Protein AF-A0A7S2Z4Q7-F1 (afdb_monomer_lite)

Structure (mmCIF, N/CA/C/O backbone):
data_AF-A0A7S2Z4Q7-F1
#
_entry.id   AF-A0A7S2Z4Q7-F1
#
loop_
_atom_site.group_PDB
_atom_site.id
_atom_site.type_symbol
_atom_site.label_atom_id
_atom_site.label_alt_id
_atom_site.label_comp_id
_atom_site.label_asym_id
_atom_site.label_entity_id
_atom_site.label_seq_id
_atom_site.pdbx_PDB_ins_code
_atom_site.Cartn_x
_atom_site.Cartn_y
_atom_site.Cartn_z
_atom_site.occupancy
_atom_site.B_iso_or_equiv
_atom_site.auth_seq_id
_atom_site.auth_comp_id
_atom_site.auth_asym_id
_atom_site.auth_atom_id
_atom_site.pdbx_PDB_model_num
ATOM 1 N N . ASP A 1 1 ? 2.735 -2.545 -22.492 1.00 85.75 1 ASP A N 1
ATOM 2 C CA . ASP A 1 1 ? 3.373 -1.584 -21.566 1.00 85.75 1 ASP A CA 1
ATOM 3 C C . ASP A 1 1 ? 3.166 -0.114 -21.914 1.00 85.75 1 ASP A C 1
ATOM 5 O O . ASP A 1 1 ? 2.698 0.601 -21.043 1.00 85.75 1 ASP A O 1
ATOM 9 N N . THR A 1 2 ? 3.401 0.361 -23.144 1.00 94.44 2 THR A N 1
ATOM 10 C CA . THR A 1 2 ? 3.352 1.806 -23.487 1.00 94.44 2 THR A CA 1
ATOM 11 C C . THR A 1 2 ? 2.112 2.570 -22.999 1.00 94.44 2 THR A C 1
ATOM 13 O O . THR A 1 2 ? 2.261 3.595 -22.342 1.00 94.44 2 THR A O 1
ATOM 16 N N . VAL A 1 3 ? 0.895 2.076 -23.265 1.00 95.62 3 VAL A N 1
ATOM 17 C CA . VAL A 1 3 ? -0.347 2.737 -22.806 1.00 95.62 3 VAL A CA 1
ATOM 18 C C . VAL A 1 3 ? -0.408 2.807 -21.277 1.00 95.62 3 VAL A C 1
ATOM 20 O O . VAL A 1 3 ? -0.727 3.850 -20.715 1.00 95.62 3 VAL A O 1
ATOM 23 N N . GLY A 1 4 ? -0.057 1.711 -20.598 1.00 92.81 4 GLY A N 1
ATOM 24 C CA . GLY A 1 4 ? -0.042 1.646 -19.139 1.00 92.81 4 GLY A CA 1
ATOM 25 C C . GLY A 1 4 ? 0.972 2.613 -18.537 1.00 92.81 4 GLY A C 1
ATOM 26 O O . GLY A 1 4 ? 0.608 3.363 -17.636 1.00 92.81 4 GLY A O 1
ATOM 27 N N . PHE A 1 5 ? 2.194 2.627 -19.075 1.00 95.25 5 PHE A N 1
ATOM 28 C CA . PHE A 1 5 ? 3.264 3.529 -18.657 1.00 95.25 5 PHE A CA 1
ATOM 29 C C . PHE A 1 5 ? 2.833 4.989 -18.782 1.00 95.25 5 PHE A C 1
ATOM 31 O O . PHE A 1 5 ? 2.834 5.706 -17.789 1.00 95.25 5 PHE A O 1
ATOM 38 N N . VAL A 1 6 ? 2.368 5.409 -19.964 1.00 96.62 6 VAL A N 1
ATOM 39 C CA . VAL A 1 6 ? 1.953 6.799 -20.205 1.00 96.62 6 VAL A CA 1
ATOM 40 C C . VAL A 1 6 ? 0.827 7.218 -19.259 1.00 96.62 6 VAL A C 1
ATOM 42 O O . VAL A 1 6 ? 0.953 8.232 -18.578 1.00 96.62 6 VAL A O 1
ATOM 45 N N . LEU A 1 7 ? -0.256 6.440 -19.171 1.00 96.38 7 LEU A N 1
ATOM 46 C CA . LEU A 1 7 ? -1.417 6.823 -18.363 1.00 96.38 7 LEU A CA 1
ATOM 47 C C . LEU A 1 7 ? -1.099 6.878 -16.862 1.00 96.38 7 LEU A C 1
ATOM 49 O O . LEU A 1 7 ? -1.497 7.825 -16.191 1.00 96.38 7 LEU A O 1
ATOM 53 N N . HIS A 1 8 ? -0.362 5.900 -16.331 1.00 94.19 8 HIS A N 1
ATOM 54 C CA . HIS A 1 8 ? -0.035 5.862 -14.902 1.00 94.19 8 HIS A CA 1
ATOM 55 C C . HIS A 1 8 ? 1.018 6.906 -14.528 1.00 94.19 8 HIS A C 1
ATOM 57 O O . HIS A 1 8 ? 0.895 7.546 -13.485 1.00 94.19 8 HIS A O 1
ATOM 63 N N . SER A 1 9 ? 2.017 7.138 -15.383 1.00 93.75 9 SER A N 1
ATOM 64 C CA . SER A 1 9 ? 3.010 8.186 -15.143 1.00 93.75 9 SER A CA 1
ATOM 65 C C . SER A 1 9 ? 2.392 9.586 -15.161 1.00 93.75 9 SER A C 1
ATOM 67 O O . SER A 1 9 ? 2.785 10.415 -14.345 1.00 93.75 9 SER A O 1
ATOM 69 N N . LEU A 1 10 ? 1.379 9.845 -16.001 1.00 95.81 10 LEU A N 1
ATOM 70 C CA . LEU A 1 10 ? 0.615 11.104 -15.964 1.00 95.81 10 LEU A CA 1
ATOM 71 C C . LEU A 1 10 ? -0.143 11.306 -14.642 1.00 95.81 10 LEU A C 1
ATOM 73 O O . LEU A 1 10 ? -0.341 12.441 -14.218 1.00 95.81 10 LEU A O 1
ATOM 77 N N . LEU A 1 11 ? -0.526 10.217 -13.973 1.00 94.19 11 LEU A N 1
ATOM 78 C CA . LEU A 1 11 ? -1.142 10.228 -12.642 1.00 94.19 11 LEU A CA 1
ATOM 79 C C . LEU A 1 11 ? -0.109 10.189 -11.502 1.00 94.19 11 LEU A C 1
ATOM 81 O O . LEU A 1 11 ? -0.484 10.003 -10.346 1.00 94.19 11 LEU A O 1
ATOM 85 N N . LEU A 1 12 ? 1.183 10.351 -11.814 1.00 92.12 12 LEU A N 1
ATOM 86 C CA . LEU A 1 12 ? 2.298 10.300 -10.861 1.00 92.12 12 LEU A CA 1
ATOM 87 C C . LEU A 1 12 ? 2.418 8.958 -10.116 1.00 92.12 12 LEU A C 1
ATOM 89 O O . LEU A 1 12 ? 2.975 8.884 -9.020 1.00 92.12 12 LEU A O 1
ATOM 93 N N . VAL A 1 13 ? 1.922 7.878 -10.718 1.00 95.31 13 VAL A N 1
ATOM 94 C CA . VAL A 1 13 ? 2.076 6.518 -10.198 1.00 95.31 13 VAL A CA 1
ATOM 95 C C . VAL A 1 13 ? 3.445 5.980 -10.635 1.00 95.31 13 VAL A C 1
ATOM 97 O O . VAL A 1 13 ? 3.761 6.040 -11.830 1.00 95.31 13 VAL A O 1
ATOM 100 N N . PRO A 1 14 ? 4.269 5.420 -9.725 1.00 94.88 14 PRO A N 1
ATOM 101 C CA . PRO A 1 14 ? 5.538 4.805 -10.102 1.00 94.88 14 PRO A CA 1
ATOM 102 C C . PRO A 1 14 ? 5.267 3.505 -10.872 1.00 94.88 14 PRO A C 1
ATOM 104 O O . PRO A 1 14 ? 5.101 2.435 -10.293 1.00 94.88 14 PRO A O 1
ATOM 107 N N . TYR A 1 15 ? 5.162 3.620 -12.199 1.00 94.12 15 TYR A N 1
ATOM 108 C CA . TYR A 1 15 ? 4.531 2.613 -13.054 1.00 94.12 15 TYR A CA 1
ATOM 109 C C . TYR A 1 15 ? 5.080 1.199 -12.866 1.00 94.12 15 TYR A C 1
ATOM 111 O O . TYR A 1 15 ? 4.298 0.277 -12.669 1.00 94.12 15 TYR A O 1
ATOM 119 N N . PHE A 1 16 ? 6.400 1.010 -12.911 1.00 93.25 16 PHE A N 1
ATOM 120 C CA . PHE A 1 16 ? 6.980 -0.333 -12.867 1.00 93.25 16 PHE A CA 1
ATOM 121 C C . PHE A 1 16 ? 6.799 -1.006 -11.502 1.00 93.25 16 PHE A C 1
ATOM 123 O O . PHE A 1 16 ? 6.443 -2.185 -11.441 1.00 93.25 16 PHE A O 1
ATOM 130 N N . SER A 1 17 ? 7.015 -0.279 -10.399 1.00 94.56 17 SER A N 1
ATOM 131 C CA . SER A 1 17 ? 6.823 -0.836 -9.053 1.00 94.56 17 SER A CA 1
ATOM 132 C C . SER A 1 17 ? 5.345 -1.074 -8.762 1.00 94.56 17 SER A C 1
ATOM 134 O O . SER A 1 17 ? 5.004 -2.141 -8.258 1.00 94.56 17 SER A O 1
ATOM 136 N N . TRP A 1 18 ? 4.464 -0.167 -9.194 1.00 95.31 18 TRP A N 1
ATOM 137 C CA . TRP A 1 18 ? 3.016 -0.375 -9.161 1.00 95.31 18 TRP A CA 1
ATOM 138 C C . TRP A 1 18 ? 2.582 -1.593 -9.979 1.00 95.31 18 TRP A C 1
ATOM 140 O O . TRP A 1 18 ? 1.843 -2.432 -9.484 1.00 95.31 18 TRP A O 1
ATOM 150 N N . GLN A 1 19 ? 3.067 -1.747 -11.213 1.00 94.81 19 GLN A N 1
ATOM 151 C CA . GLN A 1 19 ? 2.730 -2.884 -12.071 1.00 94.81 19 GLN A CA 1
ATOM 152 C C . GLN A 1 19 ? 3.068 -4.213 -11.384 1.00 94.81 19 GLN A C 1
ATOM 154 O O . GLN A 1 19 ? 2.266 -5.149 -11.407 1.00 94.81 19 GLN A O 1
ATOM 159 N N . ARG A 1 20 ? 4.243 -4.298 -10.747 1.00 94.56 20 ARG A N 1
ATOM 160 C CA . ARG A 1 20 ? 4.658 -5.482 -9.990 1.00 94.56 20 ARG A CA 1
ATOM 161 C C . ARG A 1 20 ? 3.764 -5.719 -8.779 1.00 94.56 20 ARG A C 1
ATOM 163 O O . ARG A 1 20 ? 3.268 -6.833 -8.617 1.00 94.56 20 ARG A O 1
ATOM 170 N N . SER A 1 21 ? 3.589 -4.717 -7.928 1.00 96.19 21 SER A N 1
ATOM 171 C CA . SER A 1 21 ? 2.872 -4.885 -6.666 1.00 96.19 21 SER A CA 1
ATOM 172 C C . SER A 1 21 ? 1.373 -5.120 -6.876 1.00 96.19 21 SER A C 1
ATOM 174 O O . SER A 1 21 ? 0.785 -5.987 -6.234 1.00 96.19 21 SER A O 1
ATOM 176 N N . HIS A 1 22 ? 0.782 -4.484 -7.885 1.00 95.88 22 HIS A N 1
ATOM 177 C CA . HIS A 1 22 ? -0.585 -4.731 -8.333 1.00 95.88 22 HIS A CA 1
ATOM 178 C C . HIS A 1 22 ? -0.778 -6.155 -8.884 1.00 95.88 22 HIS A C 1
ATOM 180 O O . HIS A 1 22 ? -1.768 -6.820 -8.573 1.00 95.88 22 HIS A O 1
ATOM 186 N N . ALA A 1 23 ? 0.191 -6.682 -9.644 1.00 95.62 23 ALA A N 1
ATOM 187 C CA . ALA A 1 23 ? 0.157 -8.081 -10.074 1.00 95.62 23 ALA A CA 1
ATOM 188 C C . ALA A 1 23 ? 0.220 -9.052 -8.879 1.00 95.62 23 ALA A C 1
ATOM 190 O O . ALA A 1 23 ? -0.488 -10.062 -8.865 1.00 95.62 23 ALA A O 1
ATOM 191 N N . VAL A 1 24 ? 1.020 -8.738 -7.851 1.00 96.25 24 VAL A N 1
ATOM 192 C CA . VAL A 1 24 ? 1.049 -9.513 -6.599 1.00 96.25 24 VAL A CA 1
ATOM 193 C C . VAL A 1 24 ? -0.307 -9.447 -5.894 1.00 96.25 24 VAL A C 1
ATOM 195 O O . VAL A 1 24 ? -0.865 -10.506 -5.617 1.00 96.25 24 VAL A O 1
ATOM 198 N N . HIS A 1 25 ? -0.887 -8.255 -5.714 1.00 96.56 25 HIS A N 1
ATOM 199 C CA . HIS A 1 25 ? -2.217 -8.065 -5.120 1.00 96.56 25 HIS A CA 1
ATOM 200 C C . HIS A 1 25 ? -3.282 -8.953 -5.776 1.00 96.56 25 HIS A C 1
ATOM 202 O O . HIS A 1 25 ? -4.032 -9.637 -5.080 1.00 96.56 25 HIS A O 1
ATOM 208 N N . HIS A 1 26 ? -3.316 -9.004 -7.110 1.00 97.19 26 HIS A N 1
ATOM 209 C CA . HIS A 1 26 ? -4.277 -9.836 -7.836 1.00 97.19 26 HIS A CA 1
ATOM 210 C C . HIS A 1 26 ? -3.971 -11.335 -7.768 1.00 97.19 26 HIS A C 1
ATOM 212 O O . HIS A 1 26 ? -4.882 -12.146 -7.638 1.00 97.19 26 HIS A O 1
ATOM 218 N N . SER A 1 27 ? -2.699 -11.731 -7.826 1.00 97.25 27 SER A N 1
ATOM 219 C CA . SER A 1 27 ? -2.328 -13.153 -7.729 1.00 97.25 27 SER A CA 1
ATOM 220 C C . SER A 1 27 ? -2.478 -13.730 -6.313 1.00 97.25 27 SER A C 1
ATOM 222 O O . SER A 1 27 ? -2.610 -14.944 -6.157 1.00 97.25 27 SER A O 1
ATOM 224 N N . ARG A 1 28 ? -2.460 -12.872 -5.284 1.00 96.88 28 ARG A N 1
ATOM 225 C CA . ARG A 1 28 ? -2.510 -13.218 -3.854 1.00 96.88 28 ARG A CA 1
ATOM 226 C C . ARG A 1 28 ? -3.666 -12.528 -3.124 1.00 96.88 28 ARG A C 1
ATOM 228 O O . ARG A 1 28 ? -3.570 -12.248 -1.931 1.00 96.88 28 ARG A O 1
ATOM 235 N N . THR A 1 29 ? -4.760 -12.237 -3.826 1.00 94.50 29 THR A N 1
ATOM 236 C CA . THR A 1 29 ? -5.923 -11.562 -3.232 1.00 94.50 29 THR A CA 1
ATOM 237 C C . THR A 1 29 ? -6.443 -12.350 -2.026 1.00 94.50 29 THR A C 1
ATOM 239 O O . THR A 1 29 ? -6.576 -13.570 -2.092 1.00 94.50 29 THR A O 1
ATOM 242 N N . ASN A 1 30 ? -6.731 -11.653 -0.922 1.00 92.31 30 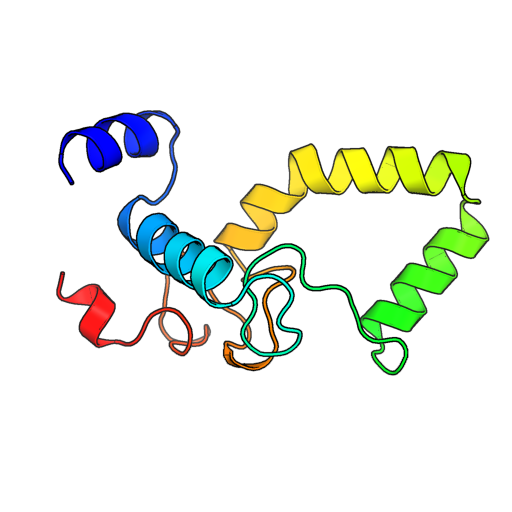ASN A N 1
ATOM 243 C CA . ASN A 1 30 ? -7.137 -12.225 0.372 1.00 92.31 30 ASN A CA 1
ATOM 244 C C . ASN A 1 30 ? -6.101 -13.139 1.055 1.00 92.31 30 ASN A C 1
ATOM 246 O O . ASN A 1 30 ? -6.432 -13.812 2.031 1.00 92.31 30 ASN A O 1
ATOM 250 N N . HIS A 1 31 ? -4.848 -13.163 0.595 1.00 95.62 31 HIS A N 1
ATOM 251 C CA . HIS A 1 31 ? -3.791 -13.882 1.295 1.00 95.62 31 HIS A CA 1
ATOM 252 C C . HIS A 1 31 ? -3.219 -13.025 2.434 1.00 95.62 31 HIS A C 1
ATOM 254 O O . HIS A 1 31 ? -2.763 -11.909 2.210 1.00 95.62 31 HIS A O 1
ATOM 260 N N . MET A 1 32 ? -3.179 -13.565 3.654 1.00 93.38 32 MET A N 1
ATOM 261 C CA . MET A 1 32 ? -2.747 -12.814 4.845 1.00 93.38 32 MET A CA 1
ATOM 262 C C . MET A 1 32 ? -1.240 -12.506 4.866 1.00 93.38 32 MET A C 1
ATOM 264 O O . MET A 1 32 ? -0.824 -11.456 5.339 1.00 93.38 32 MET A O 1
ATOM 268 N N . GLU A 1 33 ? -0.410 -13.416 4.350 1.00 94.00 33 GLU A N 1
ATOM 269 C CA . GLU A 1 33 ? 1.054 -13.245 4.357 1.00 94.00 33 GLU A CA 1
ATOM 270 C C . GLU A 1 33 ? 1.635 -12.723 3.037 1.00 94.00 33 GLU A C 1
ATOM 272 O O . GLU A 1 33 ? 2.567 -11.925 3.057 1.00 94.00 33 GLU A O 1
ATOM 277 N N . GLU A 1 34 ? 1.100 -13.168 1.895 1.00 95.69 34 GLU A N 1
ATOM 278 C CA . GLU A 1 34 ? 1.582 -12.812 0.552 1.00 95.69 34 GLU A CA 1
ATOM 279 C C . GLU A 1 34 ? 0.706 -11.781 -0.166 1.00 95.69 34 GLU A C 1
ATOM 281 O O . GLU A 1 34 ? 0.960 -11.462 -1.326 1.00 95.69 34 GLU A O 1
ATOM 286 N N . GLY A 1 35 ? -0.364 -11.310 0.473 1.00 95.75 35 GLY A N 1
ATOM 287 C CA . GLY A 1 35 ? -1.215 -10.274 -0.093 1.00 95.75 35 GLY A CA 1
ATOM 288 C C . GLY A 1 35 ? -0.494 -8.931 -0.140 1.00 95.75 35 GLY A C 1
ATOM 289 O O . GLY A 1 35 ? 0.432 -8.670 0.623 1.00 95.75 35 GLY A O 1
ATOM 290 N N . GLU A 1 36 ? -0.955 -8.056 -1.020 1.00 95.50 36 GLU A N 1
ATOM 291 C CA . GLU A 1 36 ? -0.480 -6.679 -1.126 1.00 95.50 36 GLU A CA 1
ATOM 292 C C . GLU A 1 36 ? -1.671 -5.744 -1.048 1.00 95.50 36 GLU A C 1
ATOM 294 O O . GLU A 1 36 ? -2.664 -6.002 -1.719 1.00 95.50 36 GLU A O 1
ATOM 299 N N . THR A 1 37 ? -1.555 -4.653 -0.288 1.00 88.00 37 THR A N 1
ATOM 300 C CA . THR A 1 37 ? -2.618 -3.670 0.000 1.00 88.00 37 THR A CA 1
ATOM 301 C C . THR A 1 37 ? -3.881 -4.273 0.628 1.00 88.00 37 THR A C 1
ATOM 303 O O . THR A 1 37 ? -4.386 -5.308 0.204 1.00 88.00 37 THR A O 1
ATOM 306 N N . HIS A 1 38 ? -4.454 -3.592 1.618 1.00 91.69 38 HIS A N 1
ATOM 307 C CA . HIS A 1 38 ? -5.692 -4.032 2.277 1.00 91.69 38 HIS A CA 1
ATOM 308 C C . HIS A 1 38 ? -5.588 -5.392 2.990 1.00 91.69 38 HIS A C 1
ATOM 310 O O . HIS A 1 38 ? -6.610 -6.016 3.274 1.00 91.69 38 HIS A O 1
ATOM 316 N N . VAL A 1 39 ? -4.375 -5.849 3.324 1.00 94.62 39 VAL A N 1
ATOM 317 C CA . VAL A 1 39 ? -4.202 -7.002 4.211 1.00 94.62 39 VAL A CA 1
ATOM 318 C C . VAL A 1 39 ? -4.621 -6.575 5.623 1.00 94.62 39 VAL A C 1
ATOM 320 O O . VAL A 1 39 ? -4.044 -5.624 6.167 1.00 94.62 39 VAL A O 1
ATOM 323 N N . PRO A 1 40 ? -5.635 -7.220 6.228 1.00 92.56 40 PRO A N 1
ATOM 324 C CA . PRO A 1 40 ? -6.111 -6.831 7.544 1.00 92.56 40 PRO A CA 1
ATOM 325 C C . PRO A 1 40 ? -5.087 -7.197 8.620 1.00 92.56 40 PRO A C 1
ATOM 327 O O . PRO A 1 40 ? -4.381 -8.202 8.527 1.00 92.56 40 PRO A O 1
ATOM 330 N N . PHE A 1 41 ? -5.033 -6.394 9.682 1.00 91.81 41 PHE A N 1
ATOM 331 C CA . PHE A 1 41 ? -4.246 -6.748 10.857 1.00 91.81 41 PHE A CA 1
ATOM 332 C C . PHE A 1 41 ? -4.829 -7.990 11.529 1.00 91.81 41 PHE A C 1
ATOM 334 O O . PHE A 1 41 ? -6.044 -8.105 11.700 1.00 91.81 41 PHE A O 1
ATOM 341 N N . THR A 1 42 ? -3.960 -8.901 11.956 1.00 90.62 42 THR A N 1
ATOM 342 C CA . THR A 1 42 ? -4.368 -10.045 12.767 1.00 90.62 42 THR A CA 1
ATOM 343 C C . THR A 1 42 ? -4.648 -9.601 14.201 1.00 90.62 42 THR A C 1
ATOM 345 O O . THR A 1 42 ? -4.054 -8.636 14.699 1.00 90.62 42 THR A O 1
ATOM 348 N N . TRP A 1 43 ? -5.565 -10.300 14.871 1.00 88.31 43 TRP A N 1
ATOM 349 C CA . TRP A 1 43 ? -5.988 -9.979 16.237 1.00 88.31 43 TRP A CA 1
ATOM 350 C C . TRP A 1 43 ? -4.830 -10.000 17.242 1.00 88.31 43 TRP A C 1
ATOM 352 O O . TRP A 1 43 ? -4.759 -9.159 18.127 1.00 88.31 43 TRP A O 1
ATOM 362 N N . ASP A 1 44 ? -3.898 -10.933 17.094 1.00 90.94 44 ASP A N 1
ATOM 363 C CA . ASP A 1 44 ? -2.722 -11.103 17.950 1.00 90.94 44 ASP A CA 1
ATOM 364 C C . ASP A 1 44 ? -1.625 -10.046 17.721 1.00 90.94 44 ASP A C 1
ATOM 366 O O . ASP A 1 44 ? -0.691 -9.934 18.515 1.00 90.94 44 ASP A O 1
ATOM 370 N N . SER A 1 45 ? -1.732 -9.231 16.667 1.00 91.38 45 SER A N 1
ATOM 371 C CA . SER A 1 45 ? -0.748 -8.191 16.380 1.00 91.38 45 SER A CA 1
ATOM 372 C C . SER A 1 45 ? -0.970 -6.932 17.225 1.00 91.38 45 SER A C 1
ATOM 374 O O . SER A 1 45 ? -2.096 -6.468 17.415 1.00 91.38 45 SER A O 1
ATOM 376 N N . VAL A 1 46 ? 0.126 -6.290 17.649 1.00 92.88 46 VAL A N 1
ATOM 377 C CA . VAL A 1 46 ? 0.086 -4.998 18.367 1.00 92.88 46 VAL A CA 1
ATOM 378 C C . VAL A 1 46 ? -0.697 -3.940 17.579 1.00 92.88 46 VAL A C 1
ATOM 380 O O . VAL A 1 46 ? -1.469 -3.175 18.154 1.00 92.88 46 VAL A O 1
ATOM 383 N N . LYS A 1 47 ? -0.541 -3.918 16.248 1.00 91.19 47 LYS A N 1
ATOM 384 C CA . LYS A 1 47 ? -1.274 -3.002 15.361 1.00 91.19 47 LYS A CA 1
ATOM 385 C C . LYS A 1 47 ? -2.770 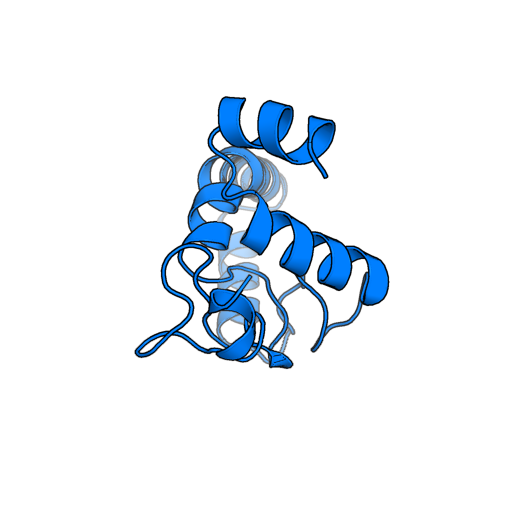-3.315 15.321 1.00 91.19 47 LYS A C 1
ATOM 387 O O . LYS A 1 47 ? -3.565 -2.382 15.342 1.00 91.19 47 LYS A O 1
ATOM 392 N N . GLY A 1 48 ? -3.149 -4.593 15.290 1.00 94.25 48 GLY A N 1
ATOM 393 C CA . GLY A 1 48 ? -4.545 -5.030 15.326 1.00 94.25 48 GLY A CA 1
ATOM 394 C C . GLY A 1 48 ? -5.233 -4.643 16.632 1.00 94.25 48 GLY A C 1
ATOM 395 O O . GLY A 1 48 ? -6.295 -4.027 16.599 1.00 94.25 48 GLY A O 1
ATOM 396 N N . GLN A 1 49 ? -4.580 -4.896 17.768 1.00 96.31 49 GLN A N 1
ATOM 397 C CA . GLN A 1 49 ? -5.070 -4.487 19.089 1.00 96.31 49 GLN A CA 1
ATOM 398 C C . GLN A 1 49 ? -5.225 -2.964 19.199 1.00 96.31 49 GLN A C 1
ATOM 400 O O . GLN A 1 49 ? -6.268 -2.476 19.629 1.00 96.31 49 GLN A O 1
ATOM 405 N N . ALA A 1 50 ? -4.226 -2.197 18.748 1.00 94.75 50 ALA A N 1
ATOM 406 C CA . ALA A 1 50 ? -4.292 -0.736 18.749 1.00 94.75 50 ALA A CA 1
ATOM 407 C C . ALA A 1 50 ? -5.401 -0.194 17.828 1.00 94.75 50 ALA A C 1
ATOM 409 O O . ALA A 1 50 ? -6.111 0.740 18.198 1.00 94.75 50 ALA A O 1
ATOM 410 N N . ASN A 1 51 ? -5.577 -0.788 16.644 1.00 93.88 51 ASN A N 1
ATOM 411 C CA . ASN A 1 51 ? -6.641 -0.427 15.708 1.00 93.88 51 ASN A CA 1
ATOM 412 C C . ASN A 1 51 ? -8.030 -0.694 16.308 1.00 93.88 51 ASN A C 1
ATOM 414 O O . ASN A 1 51 ? -8.904 0.170 16.244 1.00 93.88 51 ASN A O 1
ATOM 418 N N . TYR A 1 52 ? -8.207 -1.852 16.951 1.00 94.56 52 TYR A N 1
ATOM 419 C CA . TYR A 1 52 ? -9.447 -2.204 17.635 1.00 94.56 52 TYR A CA 1
ATOM 420 C C . TYR A 1 52 ? -9.739 -1.264 18.811 1.00 94.56 52 TYR A C 1
ATOM 422 O O . TYR A 1 52 ? -10.838 -0.727 18.904 1.00 94.56 52 TYR A O 1
ATOM 430 N N . ALA A 1 53 ? -8.751 -0.984 19.665 1.00 95.69 53 ALA A N 1
ATOM 431 C CA . ALA A 1 53 ? -8.909 -0.047 20.777 1.00 95.69 53 ALA A CA 1
ATOM 432 C C . ALA A 1 53 ? -9.297 1.364 20.298 1.00 95.69 53 ALA A C 1
ATOM 434 O O . ALA A 1 53 ? -10.167 2.004 20.886 1.00 95.69 53 ALA A O 1
ATOM 435 N N . LEU A 1 54 ? -8.700 1.839 19.199 1.00 95.12 54 LEU A N 1
ATOM 436 C CA . LEU A 1 54 ? -9.045 3.134 18.613 1.00 95.12 54 LEU A CA 1
ATOM 437 C C . LEU A 1 54 ? -10.487 3.162 18.083 1.00 95.12 54 LEU A C 1
ATOM 439 O O . LEU A 1 54 ? -11.192 4.154 18.274 1.00 95.12 54 LEU A O 1
ATOM 443 N N . LYS A 1 55 ? -10.944 2.066 17.468 1.00 95.81 55 LYS A N 1
ATOM 444 C CA . LYS A 1 55 ? -12.344 1.902 17.064 1.00 95.81 55 LYS A CA 1
ATOM 445 C C . LYS A 1 55 ? -13.293 1.961 18.266 1.00 95.81 55 LYS A C 1
ATOM 447 O O . LYS A 1 55 ? -14.314 2.637 18.170 1.00 95.81 55 LYS A O 1
ATOM 452 N N . GLU A 1 56 ? -12.965 1.301 19.376 1.00 97.00 56 GLU A N 1
ATOM 453 C CA . GLU A 1 56 ? -13.792 1.322 20.594 1.00 97.00 56 GLU A CA 1
ATOM 454 C C . GLU A 1 56 ? -13.896 2.732 21.195 1.00 97.00 56 GLU A C 1
ATOM 456 O O . GLU A 1 56 ? -14.979 3.153 21.591 1.00 97.00 56 GLU A O 1
ATOM 461 N N . VAL A 1 57 ? -12.799 3.499 21.195 1.00 97.50 57 VAL A N 1
ATOM 462 C CA . VAL A 1 57 ? -12.783 4.885 21.700 1.00 97.50 57 VAL A CA 1
ATOM 463 C C . VAL A 1 57 ? -13.613 5.831 20.827 1.00 97.50 57 VAL A C 1
ATOM 465 O O . VAL A 1 57 ? -14.318 6.691 21.349 1.00 97.50 57 VAL A O 1
ATOM 468 N N . LEU A 1 58 ? -13.528 5.701 19.501 1.00 97.12 58 LEU A N 1
ATOM 469 C CA . LEU A 1 58 ? -14.230 6.590 18.566 1.00 97.12 58 LEU A CA 1
ATOM 470 C C . LEU A 1 58 ? -15.694 6.187 18.335 1.00 97.12 58 LEU A C 1
ATOM 472 O O . LEU A 1 58 ? -16.498 7.007 17.889 1.00 97.12 58 LEU A O 1
ATOM 476 N N . GLY A 1 59 ? -16.043 4.932 18.611 1.00 97.75 59 GLY A N 1
ATOM 477 C CA . GLY A 1 59 ? -17.322 4.345 18.236 1.00 97.75 59 GLY A CA 1
ATOM 478 C C . GLY A 1 59 ? -17.424 4.054 16.727 1.00 97.75 59 GLY A C 1
ATOM 479 O O . GLY A 1 59 ? -16.704 4.628 15.903 1.00 97.75 59 GLY A O 1
ATOM 480 N N . PRO A 1 60 ? -18.343 3.162 16.315 1.00 95.00 60 PRO A N 1
ATOM 481 C CA . PRO A 1 60 ? -18.363 2.602 14.961 1.00 95.00 60 PRO A CA 1
ATOM 482 C C . PRO A 1 60 ? -18.637 3.638 13.862 1.00 95.00 60 PRO A C 1
ATOM 484 O O . PRO A 1 60 ? -18.038 3.565 12.792 1.00 95.00 60 PRO A O 1
ATOM 487 N N . ALA A 1 61 ? -19.519 4.611 14.110 1.00 96.81 61 ALA A N 1
ATOM 488 C CA . ALA A 1 61 ? -19.893 5.606 13.106 1.00 96.81 61 ALA A CA 1
ATOM 489 C C . ALA A 1 61 ? -18.722 6.540 12.759 1.00 96.81 61 ALA A C 1
ATOM 491 O O . ALA A 1 61 ? -18.376 6.690 11.587 1.00 96.81 61 ALA A O 1
ATOM 492 N N . LEU A 1 62 ? -18.078 7.123 13.775 1.00 97.62 62 LEU A N 1
ATOM 493 C CA . LEU A 1 62 ? -16.938 8.014 13.576 1.00 97.62 62 LEU A CA 1
ATOM 494 C C . LEU A 1 62 ? -15.715 7.246 13.069 1.00 97.62 62 LEU A C 1
ATOM 496 O O . LEU A 1 62 ? -15.045 7.718 12.152 1.00 97.62 62 LEU A O 1
ATOM 500 N N . TRP A 1 63 ? -15.464 6.044 13.6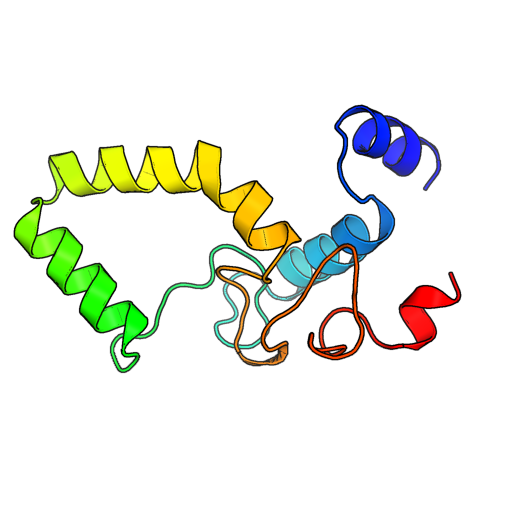02 1.00 97.00 63 TRP A N 1
ATOM 501 C CA . TRP A 1 63 ? -14.395 5.173 13.117 1.00 97.00 63 TRP A CA 1
ATOM 502 C C . TRP A 1 63 ? -14.492 4.925 11.613 1.00 97.00 63 TRP A C 1
ATOM 504 O O . TRP A 1 63 ? -13.495 5.061 10.912 1.00 97.00 63 TRP A O 1
ATOM 514 N N . ASN A 1 64 ? -15.684 4.619 11.095 1.00 96.19 64 ASN A N 1
ATOM 515 C CA . ASN A 1 64 ? -15.868 4.364 9.667 1.00 96.19 64 ASN A CA 1
ATOM 516 C C . ASN A 1 64 ? -15.529 5.590 8.810 1.00 96.19 64 ASN A C 1
ATOM 518 O O . ASN A 1 64 ? -14.853 5.449 7.793 1.00 96.19 64 ASN A O 1
ATOM 522 N N . VAL A 1 65 ? -15.952 6.788 9.228 1.00 97.81 65 VAL A N 1
ATOM 523 C CA . VAL A 1 65 ? -15.653 8.039 8.510 1.00 97.81 65 VAL A CA 1
ATOM 524 C C . VAL A 1 65 ? -14.152 8.334 8.530 1.00 97.81 65 VAL A C 1
ATOM 526 O O . VAL A 1 65 ? -13.564 8.609 7.484 1.00 97.81 65 VAL A O 1
ATOM 529 N N . VAL A 1 66 ? -13.517 8.226 9.699 1.00 96.38 66 VAL A N 1
ATOM 530 C CA . VAL A 1 66 ? -12.071 8.442 9.861 1.00 96.38 66 VAL A CA 1
ATOM 531 C C . VAL A 1 66 ? -11.275 7.421 9.052 1.00 96.38 66 VAL A C 1
ATOM 533 O O . VAL A 1 66 ? -10.368 7.790 8.310 1.00 96.38 66 VAL A O 1
ATOM 536 N N . ASN A 1 67 ? -11.631 6.140 9.147 1.00 94.38 67 ASN A N 1
ATOM 537 C CA . ASN A 1 67 ? -10.945 5.068 8.440 1.00 94.38 67 ASN A CA 1
ATOM 538 C C . ASN A 1 67 ? -11.083 5.211 6.918 1.00 94.38 67 ASN A C 1
ATOM 540 O O . ASN A 1 67 ? -10.103 4.999 6.203 1.00 94.38 67 ASN A O 1
ATOM 544 N N . LEU A 1 68 ? -12.258 5.617 6.423 1.00 96.00 68 LEU A N 1
ATOM 545 C CA . LEU A 1 68 ? -12.478 5.908 5.005 1.00 96.00 68 LEU A CA 1
ATOM 546 C C . LEU A 1 68 ? -11.603 7.076 4.535 1.00 96.00 68 LEU A C 1
ATOM 548 O O . LEU A 1 68 ? -10.934 6.965 3.510 1.00 96.00 68 LEU A O 1
ATOM 552 N N . PHE A 1 69 ? -11.567 8.170 5.299 1.00 96.88 69 PHE A N 1
ATOM 553 C CA . PHE A 1 69 ? -10.718 9.319 4.989 1.00 96.88 69 PHE A CA 1
ATOM 554 C C . PHE A 1 69 ? -9.235 8.926 4.930 1.00 96.88 69 PHE A C 1
ATOM 556 O O . PHE A 1 69 ? -8.548 9.250 3.962 1.00 96.88 69 PHE A O 1
ATOM 563 N N . ILE A 1 70 ? -8.750 8.172 5.923 1.00 94.94 70 ILE A N 1
ATOM 564 C CA . ILE A 1 70 ? -7.365 7.684 5.958 1.00 94.94 70 ILE A CA 1
ATOM 565 C C . ILE A 1 70 ? -7.068 6.815 4.732 1.00 94.94 70 ILE A C 1
ATOM 567 O O . ILE A 1 70 ? -6.052 7.038 4.080 1.00 94.94 70 ILE A O 1
ATOM 571 N N . HIS A 1 71 ? -7.941 5.870 4.375 1.00 94.12 71 HIS A N 1
ATOM 572 C CA . HIS A 1 71 ? -7.719 5.009 3.208 1.00 94.12 71 HIS A CA 1
ATOM 573 C C . HIS A 1 71 ? -7.663 5.803 1.896 1.00 94.12 71 HIS A C 1
ATOM 575 O O . HIS A 1 71 ? -6.770 5.562 1.087 1.00 94.12 71 HIS A O 1
ATOM 581 N N . LEU A 1 72 ? -8.566 6.770 1.700 1.00 94.31 72 LEU A N 1
ATOM 582 C CA . LEU A 1 72 ? -8.650 7.547 0.458 1.00 94.31 72 LEU A CA 1
ATOM 583 C C . LEU A 1 72 ? -7.527 8.582 0.308 1.00 94.31 72 LEU A C 1
ATOM 585 O O . LEU A 1 72 ? -7.077 8.829 -0.807 1.00 94.31 72 LEU A O 1
ATOM 589 N N . VAL A 1 73 ? -7.088 9.198 1.409 1.00 95.44 73 VAL A N 1
ATOM 590 C CA . VAL A 1 73 ? -6.148 10.333 1.367 1.00 95.44 73 VAL A CA 1
ATOM 591 C C . VAL A 1 73 ? -4.722 9.916 1.714 1.00 95.44 73 VAL A C 1
ATOM 593 O O . VAL A 1 73 ? -3.768 10.365 1.085 1.00 95.44 73 VAL A O 1
ATOM 596 N N . VAL A 1 74 ? -4.563 9.054 2.718 1.00 95.81 74 VAL A N 1
ATOM 597 C CA . VAL A 1 74 ? -3.256 8.685 3.284 1.00 95.81 74 VAL A CA 1
ATOM 598 C C . VAL A 1 74 ? -2.808 7.300 2.821 1.00 95.81 74 VAL A C 1
ATOM 600 O O . VAL A 1 74 ? -1.607 7.057 2.704 1.00 95.81 74 VAL A O 1
ATOM 603 N N . GLY A 1 75 ? -3.752 6.404 2.520 1.00 95.00 75 GLY A N 1
ATOM 604 C CA . GLY A 1 75 ? -3.481 5.010 2.172 1.00 95.00 75 GLY A CA 1
ATOM 605 C C . GLY A 1 75 ? -2.518 4.869 0.997 1.00 95.00 75 GLY A C 1
ATOM 606 O O . GLY A 1 75 ? -1.512 4.173 1.114 1.00 95.00 75 GLY A O 1
ATOM 607 N N . TRP A 1 76 ? -2.773 5.586 -0.102 1.00 94.81 76 TRP A N 1
ATOM 608 C CA . TRP A 1 76 ? -1.924 5.518 -1.293 1.00 94.81 76 TRP A CA 1
ATOM 609 C C . TRP A 1 76 ? -0.483 6.010 -1.046 1.00 94.81 76 TRP A C 1
ATOM 611 O O . TRP A 1 76 ? 0.445 5.222 -1.253 1.00 94.81 76 TRP A O 1
ATOM 621 N N . PRO A 1 77 ? -0.243 7.234 -0.529 1.00 95.56 77 PRO A N 1
ATOM 622 C CA . PRO A 1 77 ? 1.110 7.667 -0.176 1.00 95.56 77 PRO A CA 1
ATOM 623 C C . PRO A 1 77 ? 1.814 6.732 0.814 1.00 95.56 77 PRO A C 1
ATOM 625 O O . PRO A 1 77 ? 2.978 6.392 0.607 1.00 95.56 77 PRO A O 1
ATOM 628 N N . ALA A 1 78 ? 1.117 6.279 1.863 1.00 96.50 78 ALA A N 1
ATOM 629 C CA . ALA A 1 78 ? 1.683 5.384 2.872 1.00 96.50 78 ALA A CA 1
ATOM 630 C C . ALA A 1 78 ? 2.104 4.034 2.273 1.00 96.50 78 ALA A C 1
ATOM 632 O O . ALA A 1 78 ? 3.167 3.505 2.616 1.00 96.50 78 ALA A O 1
ATOM 633 N N . TYR A 1 79 ? 1.303 3.493 1.354 1.00 96.62 79 TYR A N 1
ATOM 634 C CA . TYR A 1 79 ? 1.632 2.270 0.637 1.00 96.62 79 TYR A CA 1
ATOM 635 C C . TYR A 1 79 ? 2.893 2.430 -0.216 1.00 96.62 79 TYR A C 1
ATOM 637 O O . TYR A 1 79 ? 3.810 1.612 -0.123 1.00 96.62 79 TYR A O 1
ATOM 645 N N . LEU A 1 80 ? 2.993 3.524 -0.974 1.00 96.31 80 LEU A N 1
ATOM 646 C CA . LEU A 1 80 ? 4.154 3.777 -1.822 1.00 96.31 80 LEU A CA 1
ATOM 647 C C . LEU A 1 80 ? 5.465 3.862 -1.029 1.00 96.31 80 LEU A C 1
ATOM 649 O O . LEU A 1 80 ? 6.474 3.300 -1.459 1.00 96.31 80 LEU A O 1
ATOM 653 N N . ILE A 1 81 ? 5.460 4.532 0.127 1.00 96.50 81 ILE A N 1
ATOM 654 C CA . ILE A 1 81 ? 6.689 4.796 0.893 1.00 96.50 81 ILE A CA 1
ATOM 655 C C . ILE A 1 81 ? 7.061 3.707 1.908 1.00 96.50 81 ILE A C 1
ATOM 657 O O . ILE A 1 81 ? 8.202 3.695 2.370 1.00 96.50 81 ILE A O 1
ATOM 661 N N . SER A 1 82 ? 6.117 2.842 2.297 1.00 95.94 82 SER A N 1
ATOM 662 C CA . SER A 1 82 ? 6.333 1.887 3.400 1.00 95.94 82 SER A CA 1
ATOM 663 C C . SER A 1 82 ? 5.703 0.501 3.229 1.00 95.94 82 SER A C 1
ATOM 665 O O . SER A 1 82 ? 5.799 -0.316 4.145 1.00 95.94 82 SER A O 1
ATOM 667 N N . GLY A 1 83 ? 5.030 0.219 2.108 1.00 95.25 83 GLY A N 1
ATOM 668 C CA . GLY A 1 83 ? 4.305 -1.044 1.935 1.00 95.25 83 GLY A CA 1
ATOM 669 C C . GLY A 1 83 ? 3.152 -1.195 2.927 1.00 95.25 83 GLY A C 1
ATOM 670 O O . GLY A 1 83 ? 2.828 -2.304 3.349 1.00 95.25 83 GLY A O 1
ATOM 671 N N . ALA A 1 84 ? 2.563 -0.076 3.370 1.00 95.38 84 ALA A N 1
ATOM 672 C CA . ALA A 1 84 ? 1.489 -0.076 4.356 1.00 95.38 84 ALA A CA 1
ATOM 673 C C . ALA A 1 84 ? 0.363 -1.037 3.947 1.00 95.38 84 ALA A C 1
ATOM 675 O O . ALA A 1 84 ? -0.103 -1.009 2.811 1.00 95.38 84 ALA A O 1
ATOM 676 N N . THR A 1 85 ? -0.097 -1.867 4.887 1.00 93.50 85 THR A N 1
ATOM 677 C CA . THR A 1 85 ? -1.128 -2.905 4.665 1.00 93.50 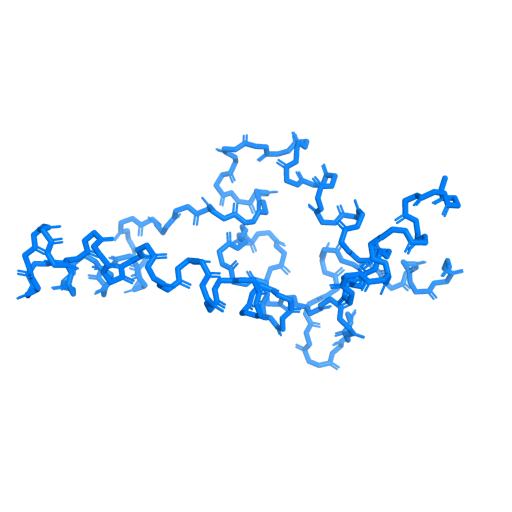85 THR A CA 1
ATOM 678 C C . THR A 1 85 ? -0.749 -3.997 3.650 1.00 93.50 85 THR A C 1
ATOM 680 O O . THR A 1 85 ? -1.632 -4.664 3.116 1.00 93.50 85 THR A O 1
ATOM 683 N N . GLY A 1 86 ? 0.545 -4.189 3.377 1.00 94.00 86 GLY A N 1
ATOM 684 C CA . GLY A 1 86 ? 1.073 -5.382 2.714 1.00 94.00 86 GLY A CA 1
ATOM 685 C C . GLY A 1 86 ? 1.240 -6.560 3.677 1.00 94.00 86 GLY A C 1
ATOM 686 O O . GLY A 1 86 ? 1.252 -6.396 4.902 1.00 94.00 86 GLY A O 1
ATOM 687 N N . GLY A 1 87 ? 1.351 -7.757 3.112 1.00 93.06 87 GLY A N 1
ATOM 688 C CA . GLY A 1 87 ? 1.564 -8.992 3.851 1.00 93.06 87 GLY A CA 1
ATOM 689 C C . GLY A 1 87 ? 2.971 -9.092 4.448 1.00 93.06 87 GLY A C 1
ATOM 690 O O . GLY A 1 87 ? 3.934 -8.471 3.990 1.00 93.06 87 GLY A O 1
ATOM 691 N N . THR A 1 88 ? 3.110 -9.903 5.497 1.00 92.94 88 THR A N 1
ATOM 692 C CA . THR A 1 88 ? 4.364 -10.051 6.257 1.00 92.94 88 THR A CA 1
ATOM 693 C C . THR A 1 88 ? 5.520 -10.615 5.434 1.00 92.94 88 THR A C 1
ATOM 695 O O . THR A 1 88 ? 6.675 -10.335 5.759 1.00 92.94 88 THR A O 1
ATOM 698 N N . LYS A 1 89 ? 5.238 -11.346 4.345 1.00 94.50 89 LYS A N 1
ATOM 699 C CA . LYS A 1 89 ? 6.247 -11.955 3.463 1.00 94.50 89 LYS A CA 1
ATOM 700 C C . LYS A 1 89 ? 7.235 -10.941 2.890 1.00 94.50 89 LYS A C 1
ATOM 702 O O . LYS A 1 89 ? 8.386 -11.291 2.639 1.00 94.50 89 LYS A O 1
ATOM 707 N N . TYR A 1 90 ? 6.793 -9.707 2.663 1.00 93.38 90 TYR A N 1
ATOM 708 C CA . TYR A 1 90 ? 7.582 -8.709 1.946 1.00 93.38 90 TYR A CA 1
ATOM 709 C C . TYR A 1 90 ? 8.277 -7.691 2.853 1.00 93.38 90 TYR A C 1
ATOM 711 O O . TYR A 1 90 ? 9.162 -6.982 2.380 1.00 93.38 90 TYR A O 1
ATOM 719 N N . GLY A 1 91 ? 7.949 -7.637 4.148 1.00 93.62 91 GLY A N 1
ATOM 720 C CA . GLY A 1 91 ? 8.523 -6.668 5.086 1.00 93.62 91 GLY A CA 1
ATOM 721 C C . GLY A 1 91 ? 8.138 -5.215 4.770 1.00 93.62 91 GLY A C 1
ATOM 722 O O . GLY A 1 91 ? 7.102 -4.950 4.170 1.00 93.62 91 GLY A O 1
ATOM 723 N N . VAL A 1 92 ? 8.966 -4.253 5.195 1.00 95.25 92 VAL A N 1
ATOM 724 C CA . VAL A 1 92 ? 8.751 -2.826 4.885 1.00 95.25 92 VAL A CA 1
ATOM 725 C C . VAL A 1 92 ? 9.324 -2.530 3.504 1.00 95.25 92 VAL A C 1
ATOM 727 O O . VAL A 1 92 ? 10.543 -2.560 3.324 1.00 95.25 92 VAL A O 1
ATOM 730 N N . THR A 1 93 ? 8.459 -2.248 2.535 1.00 95.88 93 THR A N 1
ATOM 731 C CA . THR A 1 93 ? 8.837 -2.028 1.131 1.00 95.88 93 THR A CA 1
ATOM 732 C C . THR A 1 93 ? 8.740 -0.552 0.755 1.00 95.88 93 THR A C 1
ATOM 734 O O . THR A 1 93 ? 8.098 0.244 1.438 1.00 95.88 93 THR A O 1
ATOM 737 N N . ASN A 1 94 ? 9.394 -0.162 -0.337 1.00 96.31 94 ASN A N 1
ATOM 738 C CA . ASN A 1 94 ? 9.309 1.191 -0.873 1.00 96.31 94 ASN A CA 1
ATOM 739 C C . ASN A 1 94 ? 9.301 1.133 -2.403 1.00 96.31 94 ASN A C 1
ATOM 741 O O . ASN A 1 94 ? 10.168 0.513 -3.015 1.00 96.31 94 ASN A O 1
ATOM 745 N N . HIS A 1 95 ? 8.311 1.776 -3.016 1.00 95.12 95 HIS A N 1
ATOM 746 C CA . HIS A 1 95 ? 8.079 1.748 -4.461 1.00 95.12 95 HIS A CA 1
ATOM 747 C C . HIS A 1 95 ? 9.079 2.598 -5.261 1.00 95.12 95 HIS A C 1
ATOM 749 O O . HIS A 1 95 ? 9.133 2.469 -6.485 1.00 95.12 95 HIS A O 1
ATOM 755 N N . PHE A 1 96 ? 9.850 3.455 -4.588 1.00 94.06 96 PHE A N 1
ATOM 756 C CA . PHE A 1 96 ? 10.863 4.334 -5.176 1.00 94.06 96 PHE A CA 1
ATOM 757 C C . PHE A 1 96 ? 12.293 3.894 -4.837 1.00 94.06 96 PHE A C 1
ATOM 759 O O . PHE A 1 96 ? 13.205 4.117 -5.627 1.00 94.06 96 PHE A O 1
ATOM 766 N N . TRP A 1 97 ? 12.491 3.273 -3.670 1.00 93.50 97 TRP A N 1
ATOM 767 C CA . TRP A 1 97 ? 13.800 2.875 -3.149 1.00 93.50 97 TRP A CA 1
ATOM 768 C C . TRP A 1 97 ? 13.791 1.417 -2.648 1.00 93.50 97 TRP A C 1
ATOM 770 O O . TRP A 1 97 ? 13.824 1.181 -1.438 1.00 93.50 97 TRP A O 1
ATOM 780 N N . PRO A 1 98 ? 13.734 0.416 -3.549 1.00 91.25 98 PRO A N 1
ATOM 781 C CA . PRO A 1 98 ? 13.589 -1.004 -3.202 1.00 91.25 98 PRO A CA 1
ATOM 782 C C . PRO A 1 98 ? 14.915 -1.663 -2.776 1.00 91.25 98 PRO A C 1
ATOM 784 O O . PRO A 1 98 ? 15.244 -2.777 -3.174 1.00 91.25 98 PRO A O 1
ATOM 787 N N . ILE A 1 99 ? 15.725 -0.943 -2.008 1.00 90.06 99 ILE A N 1
ATOM 788 C CA . ILE A 1 99 ? 17.009 -1.405 -1.481 1.00 90.06 99 ILE A CA 1
ATOM 789 C C . ILE A 1 99 ? 17.130 -0.968 -0.021 1.00 90.06 99 ILE A C 1
ATOM 791 O O . ILE A 1 99 ? 16.329 -0.165 0.469 1.00 90.06 99 ILE A O 1
ATOM 795 N N . LYS A 1 100 ? 18.165 -1.459 0.671 1.00 91.56 100 LYS A N 1
ATOM 796 C CA . LYS A 1 100 ? 18.426 -1.115 2.077 1.00 91.56 100 LYS A CA 1
ATOM 797 C C . LYS A 1 100 ? 18.304 0.406 2.321 1.00 91.56 100 LYS A C 1
ATOM 799 O O . LYS A 1 100 ? 18.862 1.184 1.542 1.00 91.56 100 LYS A O 1
ATOM 804 N N . PRO A 1 101 ? 17.600 0.835 3.390 1.00 92.56 101 PRO A N 1
ATOM 805 C CA . PRO A 1 101 ? 17.111 0.032 4.522 1.00 92.56 101 PRO A CA 1
ATOM 806 C C . PRO A 1 101 ? 15.772 -0.695 4.292 1.00 92.56 101 PRO A C 1
ATOM 808 O O . PRO A 1 101 ? 15.325 -1.409 5.186 1.00 92.56 101 PRO A O 1
ATOM 811 N N . PHE A 1 102 ? 15.135 -0.529 3.131 1.00 94.88 102 PHE A N 1
ATOM 812 C CA . PHE A 1 102 ? 13.882 -1.207 2.801 1.00 94.88 102 PHE A CA 1
ATOM 813 C C . PHE A 1 102 ? 14.126 -2.637 2.312 1.00 94.88 102 PHE A C 1
ATOM 815 O O . PHE A 1 102 ? 15.213 -2.985 1.846 1.00 94.88 102 PHE A O 1
ATOM 822 N N . SER A 1 103 ? 13.096 -3.466 2.449 1.00 93.81 103 SER A N 1
ATOM 823 C CA . SER A 1 103 ? 13.083 -4.846 1.976 1.00 93.81 103 SER A CA 1
ATOM 824 C C . SER A 1 103 ? 13.048 -4.907 0.449 1.00 93.81 103 SER A C 1
ATOM 826 O O . SER A 1 103 ? 12.283 -4.186 -0.194 1.00 93.81 103 SER A O 1
ATOM 828 N N . ASP A 1 104 ? 13.826 -5.826 -0.119 1.00 90.88 104 ASP A N 1
ATOM 829 C CA . ASP A 1 104 ? 13.816 -6.200 -1.535 1.00 90.88 104 ASP A CA 1
ATOM 830 C C . ASP A 1 104 ? 12.865 -7.380 -1.825 1.00 90.88 104 ASP A C 1
ATOM 832 O O . ASP A 1 104 ? 12.769 -7.845 -2.959 1.00 90.88 104 ASP A O 1
ATOM 836 N N . GLY A 1 105 ? 12.101 -7.858 -0.833 1.00 90.94 105 GLY A N 1
ATOM 837 C CA . GLY A 1 105 ? 11.222 -9.023 -0.994 1.00 90.94 105 GLY A CA 1
ATOM 838 C C . GLY A 1 105 ? 10.130 -8.840 -2.058 1.00 90.94 105 GLY A C 1
ATOM 839 O O . GLY A 1 105 ? 9.852 -9.756 -2.834 1.00 90.94 105 GLY A O 1
ATOM 840 N N . LEU A 1 106 ? 9.507 -7.657 -2.119 1.00 94.44 106 LEU A N 1
ATOM 841 C CA . LEU A 1 106 ? 8.491 -7.334 -3.137 1.00 94.44 106 LEU A CA 1
ATOM 842 C C . LEU A 1 106 ? 9.121 -6.949 -4.487 1.00 94.44 106 LEU A C 1
ATOM 844 O O . LEU A 1 106 ? 8.559 -7.232 -5.553 1.00 94.44 106 LEU A O 1
ATOM 848 N N . PHE A 1 107 ? 10.311 -6.351 -4.422 1.00 94.19 107 PHE A N 1
ATOM 849 C CA . PHE A 1 107 ? 11.066 -5.780 -5.533 1.00 94.19 107 PHE A CA 1
ATOM 850 C C . PHE A 1 107 ? 12.512 -6.319 -5.508 1.00 94.19 107 PHE A C 1
ATOM 852 O O . PHE A 1 107 ? 13.412 -5.622 -5.039 1.00 94.19 107 PHE A O 1
ATOM 859 N N . PRO A 1 108 ? 12.751 -7.557 -5.985 1.00 87.06 108 PRO A N 1
ATOM 860 C CA . PRO A 1 108 ? 14.079 -8.177 -5.934 1.00 87.06 108 PRO A CA 1
ATOM 861 C C . PRO A 1 108 ? 15.132 -7.311 -6.627 1.00 87.06 108 PRO A C 1
ATOM 863 O O . PRO A 1 108 ? 14.793 -6.617 -7.569 1.00 87.06 108 PRO A O 1
ATOM 866 N N . THR A 1 109 ? 16.415 -7.373 -6.268 1.00 75.31 109 THR A N 1
ATOM 867 C CA . THR A 1 109 ? 17.446 -6.480 -6.852 1.00 75.31 109 THR A CA 1
ATOM 868 C C . THR A 1 109 ? 17.493 -6.492 -8.392 1.00 75.31 109 THR A C 1
ATOM 870 O O . THR A 1 109 ? 17.742 -5.462 -9.016 1.00 75.31 109 THR A O 1
ATOM 873 N N . ASP A 1 110 ? 17.190 -7.628 -9.027 1.00 77.75 110 ASP A N 1
ATOM 874 C CA . ASP A 1 110 ? 17.099 -7.738 -10.491 1.00 77.75 110 ASP A CA 1
ATOM 875 C C . ASP A 1 110 ? 15.906 -6.981 -11.104 1.00 77.75 110 ASP A C 1
ATOM 877 O O . ASP A 1 110 ? 15.909 -6.688 -12.296 1.00 77.75 110 ASP A O 1
ATOM 881 N N . PHE A 1 111 ? 14.906 -6.616 -10.300 1.00 76.62 111 PHE A N 1
ATOM 882 C CA . PHE A 1 111 ? 13.799 -5.737 -10.679 1.00 76.62 111 PHE A CA 1
ATOM 883 C C . PHE A 1 111 ? 14.292 -4.364 -11.152 1.00 76.62 111 PHE A C 1
ATOM 885 O O . PHE A 1 111 ? 13.708 -3.806 -12.073 1.00 76.62 111 PHE A O 1
ATOM 892 N N . LEU A 1 112 ? 15.387 -3.850 -10.578 1.00 70.88 112 LEU A N 1
ATOM 893 C CA . LEU A 1 112 ? 15.981 -2.560 -10.955 1.00 70.88 112 LEU A CA 1
ATOM 894 C C . LEU A 1 112 ? 16.720 -2.585 -12.298 1.00 70.88 112 LEU A C 1
ATOM 896 O O . LEU A 1 112 ? 17.124 -1.537 -12.792 1.00 70.88 112 LEU A O 1
ATOM 900 N N . LYS A 1 113 ? 16.945 -3.770 -12.874 1.00 69.50 113 LYS A N 1
ATOM 901 C CA . LYS A 1 113 ? 17.630 -3.927 -14.164 1.00 69.50 113 LYS A CA 1
ATOM 902 C C . LYS A 1 113 ? 16.675 -3.820 -15.361 1.00 69.50 113 LYS A C 1
ATOM 904 O O . LYS A 1 113 ? 17.130 -3.988 -16.491 1.00 69.50 113 LYS A O 1
ATOM 909 N N . LYS A 1 114 ? 15.376 -3.619 -15.115 1.00 57.78 114 LYS A N 1
ATOM 910 C CA . LYS A 1 114 ? 14.335 -3.457 -16.137 1.00 57.78 114 LYS A CA 1
ATOM 911 C C . LYS A 1 114 ? 14.057 -1.997 -16.453 1.00 57.78 114 LYS A C 1
ATOM 913 O O . LYS A 1 114 ? 14.117 -1.173 -15.517 1.00 57.78 114 LYS A O 1
#

Organism: NCBI:txid464258

Radius of gyration: 15.64 Å; chains: 1; bounding box: 38×25×45 Å

pLDDT: mean 93.22, std 5.82, range [57.78, 97.81]

Sequence (114 aa):
DTVGFVLHSLLLVPYFSWQRSHAVHHSRTNHMEEGETHVPFTWDSVKGQANYALKEVLGPALWNVVNLFIHLVVGWPAYLISGATGGTKYGVTNHFWPIKPFSDGLFPTDFLKK

InterPro domains:
  IPR012171 Fatty acid desaturase [PTHR32100] (1-101)

Secondary structure (DSSP, 8-state):
-HHHHHHHHHTT--HHHHHHHHHHHHHTTT-TTT--SSPPPPTTSHHHHHHHHHHHHH-HHHHHHHHHHIIIIIIHHHHHHH-TT--GGG-S--SS--STTS--SSS-GGGGG-

Foldseek 3Di:
DVVQCVVCVVVVHLRLLCVLLVVQQVVQPQPQASHAAPNDDDCPDPVNVVLVVVCVVCDPPRSVVVVVCCCVPVVVVCCQQFSPNGHNQFHTAHSVDRDPVHGCRSPPPCNVVD

=== Feature glossary ===
Feature key, reading from the visual/contextual features back to the raw sequence:

Rendered structure images. Structure images are PyMOL renders from six orthogonal camera directions. Cartoon representation draws helices as coils and strands as arrows; sticks shows the backbone as bonds; surface shows the solvent-excluded envelope. Rainbow coloring maps sequence position to hue (blue→red, N→C); chain coloring assigns a distinct color per polypeptide.

Contact-map, Ramachandran, and PAE plots. Three diagnostic plots accompany the record. The Cα contact map visualizes the tertiary structure as a 2D adjacency matrix (8 Å cutoff, sequence-local contacts suppressed). The Ramachandran plot shows the distribution of backbone (φ, ψ) torsions, with points in the α and β basins reflecting secondary structure content. The PAE plot shows AlphaFold's inter-residue confidence as a color matrix.

InterPro / GO / CATH / organism. The annotation block draws on four external resources. InterPro: which protein families and domains the sequence belongs to. GO: standardized terms for what the protein does, what process it participates in, and where in the cell it acts. CATH: which structural fold it has in the CATH hierarchy. Organism: the species of origin.

Nearest PDB structures. Structural nearest neighbors (via Foldseek easy-search vs the PDB). Reported per hit: target PDB id, E-value, and alignment TM-score. A TM-score above ~0.5 is the conventional threshold for 'same fold'.

Predicted aligned error. Predicted aligned error is AlphaFold's pairwise confidence. Unlike pLDDT (per-residue), PAE is per-residue-pair and captures whether two parts of the structure are correctly placed relative to each other. Units are ångströms of expected positional error.

Solvent-accessible surface area. SASA measures how much of the protein is reachable by solvent. It is computed by rolling a water-sized probe over the atomic surface and summing the exposed area (Å²). Per-residue SASA distinguishes core (buried, low SASA) from surface (exposed, high SASA) residues; total SASA is a whole-molecul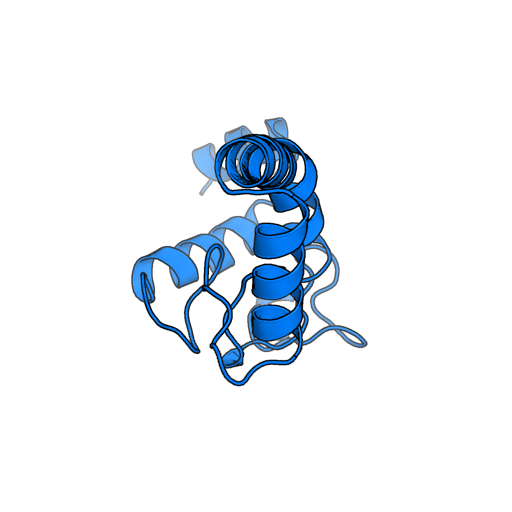e size measure.

B-factor. Crystallographic B-factors measure how much each atom's electron density is smeared out, in Å². They rise in mobile loops and surface residues and fall in the buried interior. In AlphaFold models this column is repurposed to hold pLDDT instead.

pLDDT. For AlphaFold models, the B-factor field carries pLDDT — the model's own estimate of local accuracy on a 0–100 scale. Regions with pLDDT<50 should be treated as essentially unmodeled; they often correspond to intrinsically disordered segments.

Backbone torsions (φ/ψ). φ (phi) and ψ (psi) are the two rotatable backbone dihedrals per residue: φ is the C(i-1)–N–Cα–C torsion, ψ is the N–Cα–C–N(i+1) torsion, both in degrees on (−180°, 180°]. α-helical residues cluster near (−60°, −45°); β-strand residues near (−120°, +130°). A Ramachandran plot is simply a scatter of (φ, ψ) for every residue.

Radius of gyration, Cα contacts, bounding box. Radius of gyration (Rg) is the root-mean-square distance of Cα atoms from their centroid — a single number for overall size and compactness. A globular domain of N residues has Rg ≈ 2.2·N^0.38 Å; an extended or disordered chain has a much larger Rg. The Cα contact count is the number of residue pairs whose Cα atoms are within 8 Å and are more than four positions apart in sequence — a standard proxy for tertiary packing density. The bounding box is the smallest axis-aligned box enclosing all Cα atoms.

Secondary structure (3-state, P-SEA). Three-state secondary structure (P-SEA) collapses the eight DSSP classes into helix (a), strand (b), and coil (c). P-SEA assigns these from Cα geometry alone — distances and angles — without requiring backbone oxygens, so it works on any Cα trace.

Secondary structure (8-state, DSSP). Secondary structure is the local, repeating backbone conformation. DSSP classifies it into eight states by reading the hydrogen-bond network: three helix types (H, G, I), two β types (E, B), two non-regular types (T, S), and unstructured coil (-).

Foldseek 3Di. The Foldseek 3Di string encodes local tertiary geometry as a 20-letter alphabet — one character per residue — derived from the relative positions of nearby Cα atoms. Unlike the amino-acid sequence, 3Di is a direct function of the 3D structure, so two proteins with the same fold have similar 3Di strings even at low sequence ident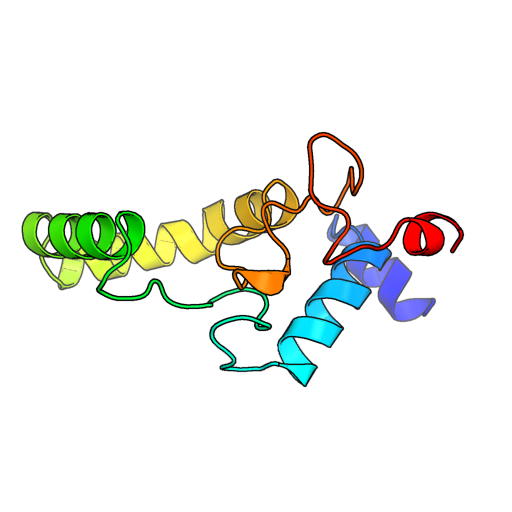ity.

mmCIF coordinates. Structure coordinates are given as an mmCIF _atom_site loop: one row per atom with element, residue name, chain id, sequence number, and x/y/z position in Å. Only the four main-chain atoms per residue are included here; side chains are omitted to keep the record compact.

Sequence. This is the polypeptide sequence — one letter per residue, N-terminus first. Length ranges from a few dozen residues for small domains to over a thousand for large multi-domain proteins.